Protein AF-A0A8X6JDG3-F1 (afdb_monomer_lite)

Foldseek 3Di:
DDDDDPPDPPPPDDVVVVVVVVCVVVVVVVVVVVVVVVLVVVCCVQPVVQVPFDEDPDPCQQVVVVVQLVVLVPDPPDDSVVSVVVVVVVVQVVCVVVVPQKHWGDDHSDIDIDGGDPVVVVVQVPDPVNPDDDVVQVVCCVPVPDDPSD

Radius of gyration: 26.98 Å; chains: 1; bounding box: 78×44×68 Å

Organism: Trichonephila clavata (NCBI:txid2740835)

Secondary structure (DSSP, 8-state):
--------------HHHHHHHHHHHHHHHHHHHHHHHHHHHHHHHHHGGGGGS-----TTHHHHHHHHHHHHHH--SS-HHHHHHHHHHHHHHHHHTTSSSEEEEEETTEEEEEE-SHHHHHHHHH-TTS-SPPHHHHHHHHHH-SSS--

pLDDT: mean 81.79, std 11.42, range [39.5, 94.75]

Structure (mmCIF, N/CA/C/O backbone):
data_AF-A0A8X6JDG3-F1
#
_entry.id   AF-A0A8X6JDG3-F1
#
loop_
_atom_site.group_PDB
_atom_site.id
_atom_site.type_symbol
_atom_site.label_atom_id
_atom_site.label_alt_id
_atom_site.label_comp_id
_atom_site.label_asym_id
_atom_site.label_entity_id
_atom_site.label_seq_id
_atom_site.pdbx_PDB_ins_code
_atom_site.Cartn_x
_atom_site.Cartn_y
_atom_site.Cartn_z
_atom_site.occupancy
_atom_site.B_iso_or_equiv
_atom_site.auth_seq_id
_atom_site.auth_comp_id
_atom_site.auth_asym_id
_atom_site.auth_atom_id
_atom_site.pdbx_PDB_model_num
ATOM 1 N N . MET A 1 1 ? 55.615 26.079 -49.808 1.00 39.50 1 MET A N 1
ATOM 2 C CA . MET A 1 1 ? 55.507 24.624 -50.039 1.00 39.50 1 MET A CA 1
ATOM 3 C C . MET A 1 1 ? 54.571 24.093 -48.967 1.00 39.50 1 MET A C 1
ATOM 5 O O . MET A 1 1 ? 54.977 23.969 -47.822 1.00 39.50 1 MET A O 1
ATOM 9 N N . PHE A 1 2 ? 53.284 23.988 -49.301 1.00 46.03 2 PHE A N 1
ATOM 10 C CA . PHE A 1 2 ? 52.222 23.593 -48.374 1.00 46.03 2 PHE A CA 1
ATOM 11 C C . PHE A 1 2 ? 52.348 22.093 -48.082 1.00 46.03 2 PHE A C 1
ATOM 13 O O . PHE A 1 2 ? 52.194 21.275 -48.988 1.00 46.03 2 PHE A O 1
ATOM 20 N N . GLY A 1 3 ? 52.693 21.754 -46.839 1.00 48.34 3 GLY A N 1
ATOM 21 C CA . GLY A 1 3 ? 52.654 20.388 -46.328 1.00 48.34 3 GLY A CA 1
ATOM 22 C C . GLY A 1 3 ? 51.208 20.015 -46.035 1.00 48.34 3 GLY A C 1
ATOM 23 O O . GLY A 1 3 ? 50.520 20.717 -45.299 1.00 48.34 3 GLY A O 1
ATOM 24 N N . TRP A 1 4 ? 50.753 18.960 -46.695 1.00 45.53 4 TRP A N 1
ATOM 25 C CA . TRP A 1 4 ? 49.381 18.491 -46.698 1.00 45.53 4 TRP A CA 1
ATOM 26 C C . TRP A 1 4 ? 48.930 18.041 -45.310 1.00 45.53 4 TRP A C 1
ATOM 28 O O . TRP A 1 4 ? 49.647 17.347 -44.595 1.00 45.53 4 TRP A O 1
ATOM 38 N N . VAL A 1 5 ? 47.701 18.435 -44.990 1.00 51.62 5 VAL A N 1
ATOM 39 C CA . VAL A 1 5 ? 46.839 17.850 -43.970 1.00 51.62 5 VAL A CA 1
ATOM 40 C C . VAL A 1 5 ? 46.822 16.331 -44.153 1.00 51.62 5 VAL A C 1
ATOM 42 O O . VAL A 1 5 ? 46.291 15.832 -45.142 1.00 51.62 5 VAL A O 1
ATOM 45 N N . THR A 1 6 ? 47.393 15.587 -43.208 1.00 51.88 6 THR A N 1
ATOM 46 C CA . THR A 1 6 ? 47.065 14.171 -43.012 1.00 51.88 6 THR A CA 1
ATOM 47 C C . THR A 1 6 ? 45.891 14.085 -42.038 1.00 51.88 6 THR A C 1
ATOM 49 O O . THR A 1 6 ? 46.020 13.643 -40.901 1.00 51.88 6 THR A O 1
ATOM 52 N N . GLU A 1 7 ? 44.723 14.541 -42.492 1.00 52.62 7 GLU A N 1
ATOM 53 C CA . GLU A 1 7 ? 43.455 13.924 -42.106 1.00 52.62 7 GLU A CA 1
ATOM 54 C C . GLU A 1 7 ? 43.531 12.498 -42.641 1.00 52.62 7 GLU A C 1
ATOM 56 O O . GLU A 1 7 ? 43.391 12.345 -43.842 1.00 52.62 7 GLU A O 1
ATOM 61 N N . PHE A 1 8 ? 43.856 11.492 -41.825 1.00 47.16 8 PHE A N 1
ATOM 62 C CA . PHE A 1 8 ? 43.401 10.100 -42.018 1.00 47.16 8 PHE A CA 1
ATOM 63 C C . PHE A 1 8 ? 43.877 9.110 -40.935 1.00 47.16 8 PHE A C 1
ATOM 65 O O . PHE A 1 8 ? 43.800 7.910 -41.162 1.00 47.16 8 PHE A O 1
ATOM 72 N N . ASP A 1 9 ? 44.245 9.539 -39.724 1.00 46.81 9 ASP A N 1
ATOM 73 C CA . ASP A 1 9 ? 44.337 8.612 -38.576 1.00 46.81 9 ASP A CA 1
ATOM 74 C C . ASP A 1 9 ? 42.980 8.471 -37.867 1.00 46.81 9 ASP A C 1
ATOM 76 O O . ASP A 1 9 ? 42.845 8.597 -36.652 1.00 46.81 9 ASP A O 1
ATOM 80 N N . VAL A 1 10 ? 41.932 8.170 -38.643 1.00 56.62 10 VAL A N 1
ATOM 81 C C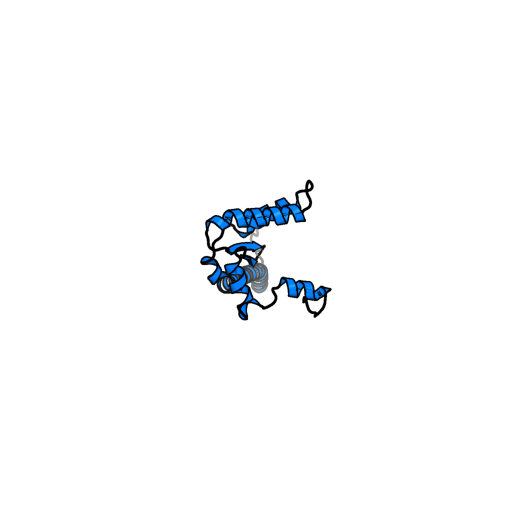A . VAL A 1 10 ? 40.752 7.492 -38.089 1.00 56.62 10 VAL A CA 1
ATOM 82 C C . VAL A 1 10 ? 41.135 6.020 -37.989 1.00 56.62 10 VAL A C 1
ATOM 84 O O . VAL A 1 10 ? 40.749 5.191 -38.818 1.00 56.62 10 VAL A O 1
ATOM 87 N N . GLU A 1 11 ? 41.982 5.722 -37.003 1.00 56.50 11 GLU A N 1
ATOM 88 C CA . GLU A 1 11 ? 42.327 4.369 -36.584 1.00 56.50 11 GLU A CA 1
ATOM 89 C C . GLU A 1 11 ? 41.036 3.547 -36.514 1.00 56.50 11 GLU A C 1
ATOM 91 O O . GLU A 1 11 ? 40.070 3.891 -35.823 1.00 56.50 11 GLU A O 1
ATOM 96 N N . ARG A 1 12 ? 40.982 2.471 -37.307 1.00 62.00 12 ARG A N 1
ATOM 97 C CA . ARG A 1 12 ? 39.896 1.495 -37.250 1.00 62.00 12 ARG A CA 1
ATOM 98 C C . ARG A 1 12 ? 39.960 0.827 -35.888 1.00 62.00 12 ARG A C 1
ATOM 100 O O . ARG A 1 12 ? 40.597 -0.214 -35.746 1.00 62.00 12 ARG A O 1
ATOM 107 N N . GLU A 1 13 ? 39.284 1.400 -34.901 1.00 63.41 13 GLU A N 1
ATOM 108 C CA . GLU A 1 13 ? 39.043 0.670 -33.669 1.00 63.41 13 GLU A CA 1
ATOM 109 C C . GLU A 1 13 ? 38.413 -0.685 -34.024 1.00 63.41 13 GLU A C 1
ATOM 111 O O . GLU A 1 13 ? 37.469 -0.731 -34.832 1.00 63.41 13 GLU A O 1
ATOM 116 N N . PRO A 1 14 ? 38.942 -1.797 -33.487 1.00 77.00 14 PRO A N 1
ATOM 117 C CA . PRO A 1 14 ? 38.479 -3.121 -33.856 1.00 77.00 14 PRO A CA 1
ATOM 118 C C . PRO A 1 14 ? 36.980 -3.227 -33.578 1.00 77.00 14 PRO A C 1
ATOM 120 O O . PRO A 1 14 ? 36.499 -2.778 -32.539 1.00 77.00 14 PRO A O 1
ATOM 123 N N . LEU A 1 15 ? 36.229 -3.841 -34.499 1.00 71.00 15 LEU A N 1
ATOM 124 C CA . LEU A 1 15 ? 34.766 -3.982 -34.409 1.00 71.00 15 LEU A CA 1
ATOM 125 C C . LEU A 1 15 ? 34.298 -4.508 -33.039 1.00 71.00 15 LEU A C 1
ATOM 127 O O . LEU A 1 15 ? 33.234 -4.124 -32.565 1.00 71.00 15 LEU A O 1
ATOM 131 N N . LEU A 1 16 ? 35.125 -5.325 -32.382 1.00 71.25 16 LEU A N 1
ATOM 132 C CA . LEU A 1 16 ? 34.900 -5.847 -31.034 1.00 71.25 16 LEU A CA 1
ATOM 133 C C . LEU A 1 16 ? 34.827 -4.758 -29.947 1.00 71.25 16 LEU A C 1
ATOM 135 O O . LEU A 1 16 ? 34.006 -4.874 -29.043 1.00 71.25 16 LEU A O 1
ATOM 139 N N . VAL A 1 17 ? 35.620 -3.687 -30.040 1.00 75.94 17 VAL A N 1
ATOM 140 C CA . VAL A 1 17 ? 35.612 -2.566 -29.077 1.00 75.94 17 VAL A CA 1
ATOM 141 C C . VAL A 1 17 ? 34.343 -1.728 -29.239 1.00 75.94 17 VAL A C 1
ATOM 143 O O . VAL A 1 17 ? 33.699 -1.383 -28.249 1.00 75.94 17 VAL A O 1
ATOM 146 N N . ARG A 1 18 ? 33.904 -1.505 -30.485 1.00 72.94 18 ARG A N 1
ATOM 147 C CA . ARG A 1 18 ? 32.623 -0.841 -30.785 1.00 72.94 18 ARG A CA 1
ATOM 148 C C . ARG A 1 18 ? 31.414 -1.674 -30.350 1.00 72.94 18 ARG A C 1
ATOM 150 O O . ARG A 1 18 ? 30.448 -1.129 -29.831 1.00 72.94 18 ARG A O 1
ATOM 157 N N . LEU A 1 19 ? 31.459 -2.995 -30.526 1.00 73.69 19 LEU A N 1
ATOM 158 C CA . LEU A 1 19 ? 30.425 -3.896 -30.004 1.00 73.69 19 LEU A CA 1
ATOM 159 C C . LEU A 1 19 ? 30.397 -3.908 -28.468 1.00 73.69 19 LEU A C 1
ATOM 161 O O . LEU A 1 19 ? 29.316 -3.905 -27.878 1.00 73.69 19 LEU A O 1
ATOM 165 N N . GLY A 1 20 ? 31.565 -3.870 -27.821 1.00 78.50 20 GLY A N 1
ATOM 166 C CA . GLY A 1 20 ? 31.681 -3.784 -26.365 1.00 78.50 20 GLY A CA 1
ATOM 167 C C . GLY A 1 20 ? 31.100 -2.488 -25.793 1.00 78.50 20 GLY A C 1
ATOM 168 O O . GLY A 1 20 ? 30.371 -2.530 -24.801 1.00 78.50 20 GLY A O 1
ATOM 169 N N . SER A 1 21 ? 31.346 -1.344 -26.437 1.00 79.81 21 SER A N 1
ATOM 170 C CA . SER A 1 21 ? 30.798 -0.053 -25.998 1.00 79.81 21 SER A CA 1
ATOM 171 C C . SER A 1 21 ? 29.286 0.060 -26.222 1.00 79.81 21 SER A C 1
ATOM 173 O O . SER A 1 21 ? 28.582 0.609 -25.375 1.00 79.81 21 SER A O 1
ATOM 175 N N . LEU A 1 22 ? 28.755 -0.537 -27.296 1.00 84.19 22 LEU A N 1
ATOM 176 C CA . LEU A 1 22 ? 27.309 -0.645 -27.514 1.00 84.19 22 LEU A CA 1
ATOM 177 C C . LEU A 1 22 ? 26.629 -1.499 -26.439 1.00 84.19 22 LEU A C 1
ATOM 179 O O . LEU A 1 22 ? 25.535 -1.156 -25.990 1.00 84.19 22 LEU A O 1
ATOM 183 N N . TRP A 1 23 ? 27.273 -2.572 -25.974 1.00 84.12 23 TRP A N 1
ATOM 184 C CA . TRP A 1 23 ? 26.719 -3.430 -24.924 1.00 84.12 23 TRP A CA 1
ATOM 185 C C . TRP A 1 23 ? 26.508 -2.685 -23.598 1.00 84.12 23 TRP A C 1
ATOM 187 O O . TRP A 1 23 ? 25.500 -2.907 -22.929 1.00 84.12 23 TRP A O 1
ATOM 197 N N . LEU A 1 24 ? 27.390 -1.738 -23.258 1.00 84.88 24 LEU A N 1
ATOM 198 C CA . LEU A 1 24 ? 27.253 -0.902 -22.058 1.00 84.88 24 LEU A CA 1
ATOM 199 C C . LEU A 1 24 ? 26.001 -0.013 -22.076 1.00 84.88 24 LEU A C 1
ATOM 201 O O . LEU A 1 24 ? 25.484 0.322 -21.013 1.00 84.88 24 LEU A O 1
ATOM 205 N N . VAL A 1 25 ? 25.492 0.344 -23.258 1.00 87.62 25 VAL A N 1
ATOM 206 C CA . VAL A 1 25 ? 24.268 1.150 -23.420 1.00 87.62 25 VAL A CA 1
ATOM 207 C C . VAL A 1 25 ? 23.038 0.266 -23.635 1.00 87.62 25 VAL A C 1
ATOM 209 O O . VAL A 1 25 ? 21.961 0.552 -23.112 1.00 87.62 25 VAL A O 1
ATOM 212 N N . LEU A 1 26 ? 23.184 -0.836 -24.369 1.00 89.88 26 LEU A N 1
ATOM 213 C CA . LEU A 1 26 ? 22.087 -1.760 -24.655 1.00 89.88 26 LEU A CA 1
ATOM 214 C C . LEU A 1 26 ? 21.649 -2.536 -23.411 1.00 89.88 26 LEU A C 1
ATOM 216 O O . LEU A 1 26 ? 20.453 -2.713 -23.199 1.00 89.88 26 LEU A O 1
ATOM 220 N N . LEU A 1 27 ? 22.585 -2.957 -22.561 1.00 91.44 27 LEU A N 1
ATOM 221 C CA . LEU A 1 27 ? 22.283 -3.721 -21.352 1.00 91.44 27 LEU A CA 1
ATOM 222 C C . LEU A 1 27 ? 21.371 -2.969 -20.359 1.00 91.44 27 LEU A C 1
ATOM 224 O O . LEU A 1 27 ? 20.351 -3.544 -19.974 1.00 91.44 27 LEU A O 1
ATOM 228 N N . PRO A 1 28 ? 21.625 -1.702 -19.970 1.00 92.38 28 PRO A N 1
ATOM 229 C CA . PRO A 1 28 ? 20.703 -0.967 -19.102 1.00 92.38 28 PRO A CA 1
ATOM 230 C C . PRO A 1 28 ? 19.352 -0.691 -19.773 1.00 92.38 28 PRO A C 1
ATOM 232 O O . PRO A 1 28 ? 18.327 -0.731 -19.095 1.00 92.38 28 PRO A O 1
ATOM 235 N N . LEU A 1 29 ? 19.315 -0.479 -21.094 1.00 91.44 29 LEU A N 1
ATOM 236 C CA . LEU A 1 29 ? 18.060 -0.352 -21.844 1.00 91.44 29 LEU A CA 1
ATOM 237 C C . LEU A 1 29 ? 17.233 -1.638 -21.773 1.00 91.44 29 LEU A C 1
ATOM 239 O O . LEU A 1 29 ? 16.048 -1.588 -21.453 1.00 91.44 29 LEU A O 1
ATOM 243 N N . VAL A 1 30 ? 17.857 -2.793 -22.006 1.00 93.75 30 VAL A N 1
ATOM 244 C CA . VAL A 1 30 ? 17.196 -4.099 -21.898 1.00 93.75 30 VAL A CA 1
ATOM 245 C C . VAL A 1 30 ? 16.711 -4.338 -20.471 1.00 93.75 30 VAL A C 1
ATOM 247 O O . VAL A 1 30 ? 15.565 -4.741 -20.291 1.00 93.75 30 VAL A O 1
ATOM 250 N N . ILE A 1 31 ? 17.517 -4.026 -19.451 1.00 94.75 31 ILE A N 1
ATOM 251 C CA . ILE A 1 31 ? 17.097 -4.127 -18.045 1.00 94.75 31 ILE A CA 1
ATOM 252 C C . ILE A 1 31 ? 15.873 -3.244 -17.779 1.00 94.75 31 ILE A C 1
ATOM 254 O O . ILE A 1 31 ? 14.901 -3.722 -17.205 1.00 94.75 31 ILE A O 1
ATOM 258 N N . MET A 1 32 ? 15.868 -1.990 -18.230 1.00 93.06 32 MET A N 1
ATOM 259 C CA . MET A 1 32 ? 14.722 -1.085 -18.072 1.00 93.06 32 MET A CA 1
ATOM 260 C C . MET A 1 32 ? 13.460 -1.615 -18.765 1.00 93.06 32 MET A C 1
ATOM 262 O O . MET A 1 32 ? 12.365 -1.560 -18.201 1.00 93.06 32 MET A O 1
ATOM 266 N N . VAL A 1 33 ? 13.595 -2.177 -19.967 1.00 94.75 33 VAL A N 1
ATOM 267 C CA . VAL A 1 33 ? 12.476 -2.796 -20.696 1.00 94.75 33 VAL A CA 1
ATOM 268 C C . VAL A 1 33 ? 11.956 -4.030 -19.956 1.00 94.75 33 VAL A C 1
ATOM 270 O O . VAL A 1 33 ? 10.750 -4.192 -19.792 1.00 94.75 33 VAL A O 1
ATOM 273 N N . VAL A 1 34 ? 12.845 -4.877 -19.437 1.00 94.75 34 VAL A N 1
ATOM 274 C CA . VAL A 1 34 ? 12.457 -6.056 -18.650 1.00 94.75 34 VAL A CA 1
ATOM 275 C C . VAL A 1 34 ? 11.772 -5.638 -17.351 1.00 94.75 34 VAL A C 1
ATOM 277 O O . VAL A 1 34 ? 10.720 -6.179 -17.025 1.00 94.75 34 VAL A O 1
ATOM 280 N N . LEU A 1 35 ? 12.303 -4.646 -16.634 1.00 91.56 35 LEU A N 1
ATOM 281 C CA . LEU A 1 35 ? 11.699 -4.139 -15.400 1.00 91.56 35 LEU A CA 1
ATOM 282 C C . LEU A 1 35 ? 10.307 -3.551 -15.648 1.00 91.56 35 LEU A C 1
ATOM 284 O O . LEU A 1 35 ? 9.383 -3.839 -14.889 1.00 91.56 35 LEU A O 1
ATOM 288 N N . THR A 1 36 ? 10.121 -2.790 -16.729 1.00 88.50 36 THR A N 1
ATOM 289 C CA . THR A 1 36 ? 8.801 -2.238 -17.081 1.00 88.50 36 THR A CA 1
ATOM 290 C C . THR A 1 36 ? 7.812 -3.328 -17.495 1.00 88.50 36 THR A C 1
ATOM 292 O O . THR A 1 36 ? 6.659 -3.285 -17.066 1.00 88.50 36 THR A O 1
ATOM 295 N N . LEU A 1 37 ? 8.248 -4.350 -18.240 1.00 91.31 37 LEU A N 1
ATOM 296 C CA . LEU A 1 37 ? 7.428 -5.522 -18.571 1.00 91.31 37 LEU A CA 1
ATOM 297 C C . LEU A 1 37 ? 7.030 -6.321 -17.328 1.00 91.31 37 LEU A C 1
ATOM 299 O O . LEU A 1 37 ? 5.856 -6.651 -17.166 1.00 91.31 37 LEU A O 1
ATOM 303 N N . VAL A 1 38 ? 7.978 -6.605 -16.434 1.00 90.38 38 VAL A N 1
ATOM 304 C CA . VAL A 1 38 ? 7.718 -7.311 -15.170 1.00 90.38 38 VAL A CA 1
ATOM 305 C C . VAL A 1 38 ? 6.741 -6.514 -14.314 1.00 90.38 38 VAL A C 1
ATOM 307 O O . VAL A 1 38 ? 5.774 -7.078 -13.805 1.00 90.38 38 VAL A O 1
ATOM 310 N N . GLN A 1 39 ? 6.933 -5.200 -14.201 1.00 82.81 39 GLN A N 1
ATOM 311 C CA . GLN A 1 39 ? 6.034 -4.336 -13.445 1.00 82.81 39 GLN A CA 1
ATOM 312 C C . GLN A 1 39 ? 4.633 -4.276 -14.065 1.00 82.81 39 GLN A C 1
ATOM 314 O O . GLN A 1 39 ? 3.645 -4.327 -13.334 1.00 82.81 39 GLN A O 1
ATOM 319 N N . TRP A 1 40 ? 4.524 -4.23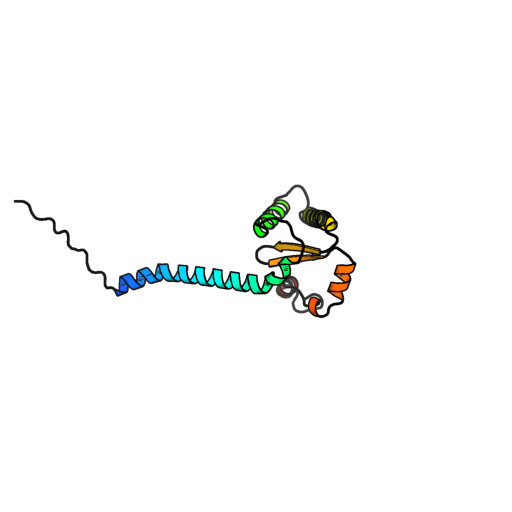5 -15.394 1.00 84.50 40 TRP A N 1
ATOM 320 C CA . TRP A 1 40 ? 3.240 -4.281 -16.095 1.00 84.50 40 TRP A CA 1
ATOM 321 C C . TRP A 1 40 ? 2.519 -5.620 -15.909 1.00 84.50 40 TRP A C 1
ATOM 323 O O . TRP A 1 40 ? 1.326 -5.637 -15.610 1.00 84.50 40 TRP A O 1
ATOM 333 N N . LEU A 1 41 ? 3.231 -6.745 -16.029 1.00 86.25 41 LEU A N 1
ATOM 334 C CA . LEU A 1 41 ? 2.674 -8.079 -15.788 1.00 86.25 41 LEU A CA 1
ATOM 335 C C . LEU A 1 41 ? 2.213 -8.233 -14.338 1.00 86.25 41 LEU A C 1
ATOM 337 O O . LEU A 1 41 ? 1.108 -8.713 -14.088 1.00 86.25 41 LEU A O 1
ATOM 341 N N . TRP A 1 42 ? 3.027 -7.773 -13.387 1.00 84.44 42 TRP A N 1
ATOM 342 C CA . TRP A 1 42 ? 2.691 -7.778 -11.967 1.00 84.44 42 TRP A CA 1
ATOM 343 C C . TRP A 1 42 ? 1.456 -6.922 -11.677 1.00 84.44 42 TRP A C 1
ATOM 345 O O . TRP A 1 42 ? 0.564 -7.361 -10.949 1.00 84.44 42 TRP A O 1
ATOM 355 N N . TRP A 1 43 ? 1.365 -5.738 -12.287 1.00 79.31 43 TRP A N 1
ATOM 356 C CA . TRP A 1 43 ? 0.191 -4.874 -12.205 1.00 79.31 43 TRP A CA 1
ATOM 357 C C . TRP A 1 43 ? -1.045 -5.575 -12.766 1.00 79.31 43 TRP A C 1
ATOM 359 O O . TRP A 1 43 ? -2.074 -5.658 -12.103 1.00 79.31 43 TRP A O 1
ATOM 369 N N . LYS A 1 44 ? -0.944 -6.145 -13.968 1.00 80.12 44 LYS A N 1
ATOM 370 C CA . LYS A 1 44 ? -2.060 -6.834 -14.618 1.00 80.12 44 LYS A CA 1
ATOM 371 C C . LYS A 1 44 ? -2.555 -8.026 -13.799 1.00 80.12 44 LYS A C 1
ATOM 373 O O . LYS A 1 44 ? -3.759 -8.224 -13.721 1.00 80.12 44 LYS A O 1
ATOM 378 N N . TYR A 1 45 ? -1.656 -8.785 -13.174 1.00 79.81 45 TYR A N 1
ATOM 379 C CA . TYR A 1 45 ? -2.024 -9.945 -12.362 1.00 79.81 45 TYR A CA 1
ATOM 380 C C . TYR A 1 45 ? -2.640 -9.553 -11.011 1.00 79.81 45 TYR A C 1
ATOM 382 O O . TYR A 1 45 ? -3.672 -10.095 -10.625 1.00 79.81 45 TYR A O 1
ATOM 390 N N . ASN A 1 46 ? -2.043 -8.594 -10.297 1.00 74.19 46 ASN A N 1
ATOM 391 C CA . ASN A 1 46 ? -2.456 -8.270 -8.925 1.00 74.19 46 ASN A CA 1
ATOM 392 C C . ASN A 1 46 ? -3.562 -7.210 -8.833 1.00 74.19 46 ASN A C 1
ATOM 394 O O . ASN A 1 46 ? -4.227 -7.117 -7.806 1.00 74.19 46 ASN A O 1
ATOM 398 N N . VAL A 1 47 ? -3.760 -6.397 -9.876 1.00 75.44 47 VAL A N 1
ATOM 399 C CA . VAL A 1 47 ? -4.587 -5.175 -9.814 1.00 75.44 47 VAL A CA 1
ATOM 400 C C . VAL A 1 47 ? -5.834 -5.266 -10.696 1.00 75.44 47 VAL A C 1
ATOM 402 O O . VAL A 1 47 ? -6.713 -4.415 -10.618 1.00 75.44 47 VAL A O 1
ATOM 405 N N . TRP A 1 48 ? -5.962 -6.313 -11.512 1.00 68.88 48 TRP A N 1
ATOM 406 C CA . TRP A 1 48 ? -7.072 -6.483 -12.460 1.00 68.88 48 TRP A CA 1
ATOM 407 C C . TRP A 1 48 ? -8.459 -6.343 -11.795 1.00 68.88 48 TRP A C 1
ATOM 409 O O . TRP A 1 48 ? -9.311 -5.602 -12.286 1.00 68.88 48 TRP A O 1
ATOM 419 N N . ASN A 1 49 ? -8.628 -6.939 -10.610 1.00 77.94 49 ASN A N 1
ATOM 420 C CA . ASN A 1 49 ? -9.865 -6.884 -9.824 1.00 77.94 49 ASN A CA 1
ATOM 421 C C . ASN A 1 49 ? -10.066 -5.579 -9.035 1.00 77.94 49 ASN A C 1
ATOM 423 O O . ASN A 1 49 ? -11.138 -5.373 -8.479 1.00 77.94 49 ASN A O 1
ATOM 427 N N . LEU A 1 50 ? -9.072 -4.690 -8.942 1.00 78.50 50 LEU A N 1
ATOM 428 C CA . LEU A 1 50 ? -9.229 -3.442 -8.183 1.00 78.50 50 LEU A CA 1
ATOM 429 C C . LEU A 1 50 ? -10.049 -2.388 -8.925 1.00 78.50 50 LEU A C 1
ATOM 431 O O . LEU A 1 50 ? -10.632 -1.521 -8.284 1.00 78.50 50 LEU A O 1
ATOM 435 N N . SER A 1 51 ? -10.147 -2.488 -10.251 1.00 73.81 51 SER A N 1
ATOM 436 C CA . SER A 1 51 ? -10.940 -1.562 -11.068 1.00 73.81 51 SER A CA 1
ATOM 437 C C . SER A 1 51 ? -12.434 -1.539 -10.712 1.00 73.81 51 SER A C 1
ATOM 439 O O . SER A 1 51 ? -13.101 -0.541 -10.972 1.00 73.81 51 SER A O 1
ATOM 441 N N . SER A 1 52 ? -12.959 -2.602 -10.089 1.00 81.31 52 SER A N 1
ATOM 442 C CA . SER A 1 52 ? -14.351 -2.663 -9.627 1.00 81.31 52 SER A CA 1
ATOM 443 C C . SER A 1 52 ? -14.581 -1.993 -8.272 1.00 81.31 52 SER A C 1
ATOM 445 O O . SER A 1 52 ? -15.730 -1.784 -7.887 1.00 81.31 52 SER A O 1
ATOM 447 N N . LEU A 1 53 ? -13.521 -1.696 -7.517 1.00 83.31 53 LEU A N 1
ATOM 448 C CA . LEU A 1 53 ? -13.629 -1.078 -6.201 1.00 83.31 53 LEU A CA 1
ATOM 449 C C . LEU A 1 53 ? -13.637 0.451 -6.323 1.00 83.31 53 LEU A C 1
ATOM 451 O O . LEU A 1 53 ? -12.918 1.018 -7.148 1.00 83.31 53 LEU A O 1
ATOM 455 N N . PRO A 1 54 ? -14.411 1.150 -5.479 1.00 81.12 54 PRO A N 1
ATOM 456 C CA . PRO A 1 54 ? -14.416 2.600 -5.478 1.00 81.12 54 PRO A CA 1
ATOM 457 C C . PRO A 1 54 ? -13.066 3.134 -4.986 1.00 81.12 54 PRO A C 1
ATOM 459 O O . PRO A 1 54 ? -12.477 2.661 -4.009 1.00 81.12 54 PRO A O 1
ATOM 462 N N . THR A 1 55 ? -12.575 4.150 -5.684 1.00 80.19 55 THR A N 1
ATOM 463 C CA . THR A 1 55 ? -11.351 4.871 -5.345 1.00 80.19 55 THR A CA 1
ATOM 464 C C . THR A 1 55 ? -11.477 6.330 -5.774 1.00 80.19 55 THR A C 1
ATOM 466 O O . THR A 1 55 ? -12.426 6.725 -6.457 1.00 80.19 55 THR A O 1
ATOM 469 N N . SER A 1 56 ? -10.507 7.147 -5.375 1.00 73.38 56 SER A N 1
ATOM 470 C CA . SER A 1 56 ? -10.395 8.533 -5.827 1.00 73.38 56 SER A CA 1
ATOM 471 C C . SER A 1 56 ? -10.221 8.587 -7.348 1.00 73.38 56 SER A C 1
ATOM 473 O O . SER A 1 56 ? -9.448 7.822 -7.902 1.00 73.38 56 SER A O 1
ATOM 475 N N . LYS A 1 57 ? -10.857 9.526 -8.053 1.00 74.81 57 LYS A N 1
ATOM 476 C CA . LYS A 1 57 ? -10.728 9.673 -9.523 1.00 74.81 57 LYS A CA 1
ATOM 477 C C . LYS A 1 57 ? -9.359 10.221 -9.985 1.00 74.81 57 LYS A C 1
ATOM 479 O O . LYS A 1 57 ? -9.246 10.783 -11.070 1.00 74.81 57 LYS A O 1
ATOM 484 N N . CYS A 1 58 ? -8.328 10.147 -9.147 1.00 75.50 58 CYS A N 1
ATOM 485 C CA . CYS A 1 58 ? -7.021 10.733 -9.412 1.00 75.50 58 CYS A CA 1
ATOM 486 C C . CYS A 1 58 ? -6.166 9.805 -10.282 1.00 75.50 58 CYS A C 1
ATOM 488 O O . CYS A 1 58 ? -5.811 8.719 -9.848 1.00 75.50 58 CYS A O 1
ATOM 490 N N . ASN A 1 59 ? -5.723 10.274 -11.452 1.00 75.06 59 ASN A N 1
ATOM 491 C CA . ASN A 1 59 ? -4.842 9.501 -12.342 1.00 75.06 59 ASN A CA 1
ATOM 492 C C . ASN A 1 59 ? -3.503 9.096 -11.691 1.00 75.06 59 ASN A C 1
ATOM 494 O O . ASN A 1 59 ? -2.887 8.114 -12.096 1.00 75.06 59 ASN A O 1
ATOM 498 N N . TYR A 1 60 ? -3.054 9.831 -10.668 1.00 80.88 60 TYR A N 1
ATOM 499 C CA . TYR A 1 60 ? -1.777 9.616 -9.987 1.00 80.88 60 TYR A CA 1
ATOM 500 C C . TYR A 1 60 ? -1.975 9.183 -8.532 1.00 80.88 60 TYR A C 1
ATOM 502 O O . TYR A 1 60 ? -1.491 9.833 -7.602 1.00 80.88 60 TYR A O 1
ATOM 510 N N . HIS A 1 61 ? -2.683 8.072 -8.326 1.00 78.12 61 HIS A N 1
ATOM 511 C CA . HIS A 1 61 ? -3.023 7.578 -6.989 1.00 78.12 61 HIS A CA 1
ATOM 512 C C . HIS A 1 61 ? -1.820 7.446 -6.047 1.00 78.12 61 HIS A C 1
ATOM 514 O O . HIS A 1 61 ? -1.909 7.868 -4.899 1.00 78.12 61 HIS A O 1
ATOM 520 N N . VAL A 1 62 ? -0.698 6.898 -6.530 1.00 81.56 62 VAL A N 1
ATOM 521 C CA . VAL A 1 62 ? 0.520 6.692 -5.723 1.00 81.56 62 VAL A CA 1
ATOM 522 C C . VAL A 1 62 ? 1.102 8.022 -5.243 1.00 81.56 62 VAL A C 1
ATOM 524 O O . VAL A 1 62 ? 1.528 8.138 -4.096 1.00 81.56 62 VAL A O 1
ATOM 527 N N . LEU A 1 63 ? 1.119 9.040 -6.108 1.00 83.75 63 LEU A N 1
ATOM 528 C CA . LEU A 1 63 ? 1.638 10.357 -5.744 1.00 83.75 63 LEU A CA 1
ATOM 529 C C . LEU A 1 63 ? 0.713 11.043 -4.741 1.00 83.75 63 LEU A C 1
ATOM 531 O O . LEU A 1 63 ? 1.189 11.582 -3.748 1.00 83.75 63 LEU A O 1
ATOM 535 N N . MET A 1 64 ? -0.600 10.974 -4.965 1.00 84.50 64 MET A N 1
ATOM 536 C CA . MET A 1 64 ? -1.599 11.585 -4.088 1.00 84.50 64 MET A CA 1
ATOM 537 C C . MET A 1 64 ? -1.561 11.005 -2.669 1.00 84.50 64 MET A C 1
ATOM 539 O O . MET A 1 64 ? -1.551 11.751 -1.694 1.00 84.50 64 MET A O 1
ATOM 543 N N . THR A 1 65 ? -1.481 9.684 -2.522 1.00 84.19 65 THR A N 1
ATOM 544 C CA . THR A 1 65 ? -1.384 9.063 -1.193 1.00 84.19 65 THR A CA 1
ATOM 545 C C . THR A 1 65 ? -0.051 9.367 -0.521 1.00 84.19 65 THR A C 1
ATOM 547 O O . THR A 1 65 ? -0.016 9.640 0.677 1.00 84.19 65 THR A O 1
ATOM 550 N N . SER A 1 66 ? 1.042 9.391 -1.287 1.00 85.50 66 SER A N 1
ATOM 551 C CA . SER A 1 66 ? 2.377 9.691 -0.765 1.00 85.50 66 SER A CA 1
ATOM 552 C C . SER A 1 66 ? 2.504 11.133 -0.276 1.00 85.50 66 SER A C 1
ATOM 554 O O . SER A 1 66 ? 3.149 11.370 0.746 1.00 85.50 66 SER A O 1
ATOM 556 N N . THR A 1 67 ? 1.888 12.107 -0.954 1.00 87.94 67 THR A N 1
ATOM 557 C CA . THR A 1 67 ? 1.901 13.513 -0.515 1.00 87.94 67 THR A CA 1
ATOM 558 C C . THR A 1 67 ? 1.072 13.710 0.747 1.00 87.94 67 THR A C 1
ATOM 560 O O . THR A 1 67 ? 1.545 14.353 1.685 1.00 87.94 67 THR A O 1
ATOM 563 N N . VAL A 1 68 ? -0.114 13.100 0.815 1.00 88.62 68 VAL A N 1
ATOM 564 C CA . VAL A 1 68 ? -0.963 13.112 2.014 1.00 88.62 68 VAL A CA 1
ATOM 565 C C . VAL A 1 68 ? -0.230 12.477 3.193 1.00 88.62 68 VAL A C 1
ATOM 567 O O . VAL A 1 68 ? -0.124 13.085 4.256 1.00 88.62 68 VAL A O 1
ATOM 570 N N . LEU A 1 69 ? 0.363 11.301 3.004 1.00 87.75 69 LEU A N 1
ATOM 571 C CA . LEU A 1 69 ? 1.091 10.614 4.064 1.00 87.75 69 LEU A CA 1
ATOM 572 C C . LEU A 1 69 ? 2.350 11.390 4.492 1.00 87.75 69 LEU A C 1
ATOM 574 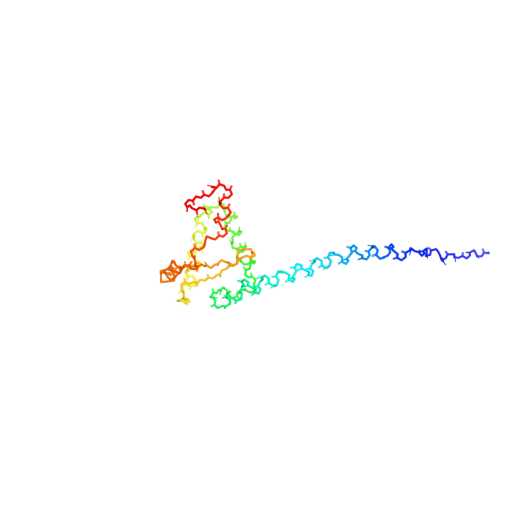O O . LEU A 1 69 ? 2.625 11.532 5.681 1.00 87.75 69 LEU A O 1
ATOM 578 N N . SER A 1 70 ? 3.069 11.989 3.539 1.00 89.62 70 SER A N 1
ATOM 579 C CA . SER A 1 70 ? 4.195 12.884 3.838 1.00 89.62 70 SER A CA 1
ATOM 580 C C . SER A 1 70 ? 3.762 14.106 4.645 1.00 89.62 70 SER A C 1
ATOM 582 O O . SER A 1 70 ? 4.519 14.563 5.497 1.00 89.62 70 SER A O 1
ATOM 584 N N . SER A 1 71 ? 2.564 14.646 4.400 1.00 89.56 71 SER A N 1
ATOM 585 C CA . SER A 1 71 ? 2.031 15.769 5.179 1.00 89.56 71 SER A CA 1
ATOM 586 C C . SER A 1 71 ? 1.751 15.378 6.633 1.00 89.56 71 SER A C 1
ATOM 588 O O . SER A 1 71 ? 2.049 16.158 7.533 1.00 89.56 71 SER A O 1
ATOM 590 N N . VAL A 1 72 ? 1.286 14.143 6.866 1.00 90.94 72 VAL A N 1
ATOM 591 C CA . VAL A 1 72 ? 1.075 13.583 8.209 1.00 90.94 72 VAL A CA 1
ATOM 592 C C . VAL A 1 72 ? 2.404 13.458 8.950 1.00 90.94 72 VAL A C 1
ATOM 594 O O . VAL A 1 72 ? 2.530 13.969 10.057 1.00 90.94 72 VAL A O 1
ATOM 597 N N . PHE A 1 73 ? 3.422 12.863 8.322 1.00 88.19 73 PHE A N 1
ATOM 598 C CA . PHE A 1 73 ? 4.731 12.655 8.955 1.00 88.19 73 PHE A CA 1
ATOM 599 C C . PHE A 1 73 ? 5.567 13.930 9.124 1.00 88.19 73 PHE A C 1
ATOM 601 O O . PHE A 1 73 ? 6.441 13.987 9.985 1.00 88.19 73 PHE A O 1
ATOM 608 N N . LYS A 1 74 ? 5.339 14.960 8.301 1.00 91.81 74 LYS A N 1
ATOM 609 C CA . LYS A 1 74 ? 6.033 16.254 8.427 1.00 91.81 74 LYS A CA 1
ATOM 610 C C . LYS A 1 74 ? 5.407 17.167 9.475 1.00 91.81 74 LYS A C 1
ATOM 612 O O . LYS A 1 74 ? 6.046 18.141 9.877 1.00 91.81 74 LYS A O 1
ATOM 617 N N . ASN A 1 75 ? 4.174 16.894 9.890 1.00 92.25 75 ASN A N 1
ATOM 618 C CA . ASN A 1 75 ? 3.494 17.710 10.877 1.00 92.25 75 ASN A CA 1
ATOM 619 C C . ASN A 1 75 ? 4.113 17.477 12.265 1.00 92.25 75 ASN A C 1
ATOM 621 O O . ASN A 1 75 ? 4.111 16.365 12.780 1.00 92.25 75 ASN A O 1
ATOM 625 N N . LYS A 1 76 ? 4.653 18.544 12.862 1.00 92.25 76 LYS A N 1
ATOM 626 C CA . LYS A 1 76 ? 5.251 18.521 14.208 1.00 92.25 76 LYS A CA 1
ATOM 627 C C . LYS A 1 76 ? 4.310 19.036 15.299 1.00 92.25 76 LYS A C 1
ATOM 629 O O . LYS A 1 76 ? 4.657 18.980 16.472 1.00 92.25 76 LYS A O 1
ATOM 634 N N . SER A 1 77 ? 3.153 19.579 14.924 1.00 91.06 77 SER A N 1
ATOM 635 C CA . SER A 1 77 ? 2.220 20.237 15.843 1.00 91.06 77 SER A CA 1
ATOM 636 C C . SER A 1 77 ? 1.309 19.258 16.581 1.00 91.06 77 SER A C 1
ATOM 638 O O . SER A 1 77 ? 0.701 19.620 17.583 1.00 91.06 77 SER A O 1
ATOM 640 N N . THR A 1 78 ? 1.162 18.032 16.087 1.00 92.88 78 THR A N 1
ATOM 641 C CA . THR A 1 78 ? 0.280 17.010 16.662 1.00 92.88 78 THR A CA 1
ATOM 642 C C . THR A 1 78 ? 0.941 15.647 16.530 1.00 92.88 78 THR A C 1
ATOM 644 O O . THR A 1 78 ? 1.746 15.437 15.626 1.00 92.88 78 THR A O 1
ATOM 647 N N . ASP A 1 79 ? 0.604 14.721 17.428 1.00 93.06 79 ASP A N 1
ATOM 648 C CA . ASP A 1 79 ? 1.067 13.340 17.338 1.00 93.06 79 ASP A CA 1
ATOM 649 C C . ASP A 1 79 ? 0.679 12.729 15.979 1.00 93.06 79 ASP A C 1
ATOM 651 O O . ASP A 1 79 ? -0.475 12.788 15.539 1.00 93.06 79 ASP A O 1
ATOM 655 N N . THR A 1 80 ? 1.669 12.121 15.330 1.00 91.31 80 THR A N 1
ATOM 656 C CA . THR A 1 80 ? 1.537 11.438 14.041 1.00 91.31 80 THR A CA 1
ATOM 657 C C . THR A 1 80 ? 0.423 10.394 14.070 1.00 91.31 80 THR A C 1
ATOM 659 O O . THR A 1 80 ? -0.329 10.279 13.104 1.00 91.31 80 THR A O 1
ATOM 662 N N . ASN A 1 81 ? 0.269 9.664 15.178 1.00 91.75 81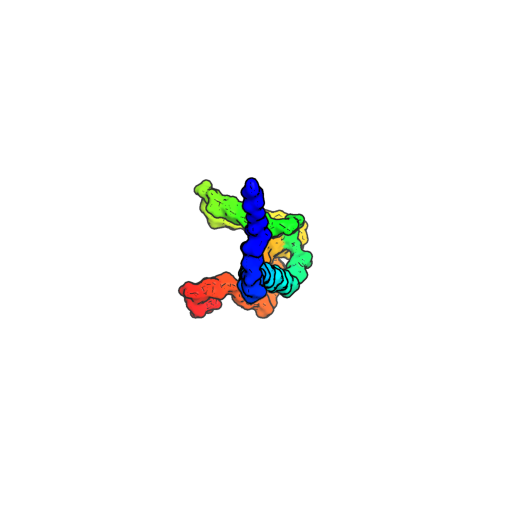 ASN A N 1
ATOM 663 C CA . ASN A 1 81 ? -0.762 8.634 15.314 1.00 91.75 81 ASN A CA 1
ATOM 664 C C . ASN A 1 81 ? -2.164 9.244 15.253 1.00 91.75 81 ASN A C 1
ATOM 666 O O . ASN A 1 81 ? -3.041 8.736 14.556 1.00 91.75 81 ASN A O 1
ATOM 670 N N . VAL A 1 82 ? -2.366 10.372 15.938 1.00 93.31 82 VAL A N 1
ATOM 671 C CA . VAL A 1 82 ? -3.646 11.089 15.941 1.00 93.31 82 VAL A CA 1
ATOM 672 C C . VAL A 1 82 ? -3.977 11.572 14.533 1.00 93.31 82 VAL A C 1
ATOM 674 O O . VAL A 1 82 ? -5.083 11.336 14.051 1.00 93.31 82 VAL A O 1
ATOM 677 N N . LEU A 1 83 ? -3.010 12.182 13.846 1.00 93.44 83 LEU A N 1
ATOM 678 C CA . LEU A 1 83 ? -3.181 12.652 12.470 1.00 93.44 83 LEU A CA 1
ATOM 679 C C . LEU A 1 83 ? -3.453 11.505 11.493 1.00 93.44 83 LEU A C 1
ATOM 681 O O . LEU A 1 83 ? -4.293 11.637 10.605 1.00 93.44 83 LEU A O 1
ATOM 685 N N . PHE A 1 84 ? -2.787 10.367 11.675 1.00 90.75 84 PHE A N 1
ATOM 686 C CA . PHE A 1 84 ? -3.011 9.173 10.872 1.00 90.75 84 PHE A CA 1
ATOM 687 C C . PHE A 1 84 ? -4.441 8.642 11.034 1.00 90.75 84 PHE A C 1
ATOM 689 O O . PHE A 1 84 ? -5.142 8.444 10.041 1.00 90.75 84 PHE A O 1
ATOM 696 N N . PHE A 1 85 ? -4.928 8.483 12.269 1.00 91.56 85 PHE A N 1
ATOM 697 C CA . PHE A 1 85 ? -6.306 8.039 12.505 1.00 91.56 85 PHE A CA 1
ATOM 698 C C . PHE A 1 85 ? -7.348 9.072 12.061 1.00 91.56 85 PHE A C 1
ATOM 700 O O . PHE A 1 85 ? -8.404 8.698 11.548 1.00 91.56 85 PHE A O 1
ATOM 707 N N . GLN A 1 86 ? -7.059 10.369 12.193 1.00 93.38 86 GLN A N 1
ATOM 708 C CA . GLN A 1 86 ? -7.911 11.432 11.655 1.00 93.38 86 GLN A CA 1
ATOM 709 C C . GLN A 1 86 ? -7.994 11.376 10.127 1.00 93.38 86 GLN A C 1
ATOM 711 O O . GLN A 1 86 ? -9.089 11.501 9.577 1.00 93.38 86 GLN A O 1
ATOM 716 N N . LEU A 1 87 ? -6.872 11.130 9.443 1.00 90.69 87 LEU A N 1
ATOM 717 C CA . LEU A 1 87 ? -6.839 10.930 7.997 1.00 90.69 87 LEU A CA 1
ATOM 718 C C . LEU A 1 87 ? -7.689 9.725 7.590 1.00 90.69 87 LEU A C 1
ATOM 720 O O . LEU A 1 87 ? -8.530 9.853 6.703 1.00 90.69 87 LEU A O 1
ATOM 724 N N . LEU A 1 88 ? -7.511 8.576 8.249 1.00 89.12 88 LEU A N 1
ATOM 725 C CA . LEU A 1 88 ? -8.309 7.379 7.973 1.00 89.12 88 LEU A CA 1
ATOM 726 C C . LEU A 1 88 ? -9.804 7.648 8.157 1.00 89.12 88 LEU A C 1
ATOM 728 O O . LEU A 1 88 ? -10.599 7.326 7.277 1.00 89.12 88 LEU A O 1
ATOM 732 N N . ARG A 1 89 ? -10.187 8.317 9.250 1.00 90.62 89 ARG A N 1
ATOM 733 C CA . ARG A 1 89 ? -11.577 8.724 9.491 1.00 90.62 89 ARG A CA 1
ATOM 734 C C . ARG A 1 89 ? -12.102 9.641 8.385 1.00 90.62 89 ARG A C 1
ATOM 736 O O . ARG A 1 89 ? -13.232 9.461 7.936 1.00 90.62 89 ARG A O 1
ATOM 743 N N . GLY A 1 90 ? -11.299 10.607 7.944 1.00 89.12 90 GLY A N 1
ATOM 744 C CA . GLY A 1 90 ? -11.642 11.500 6.838 1.00 89.12 90 GLY A CA 1
ATOM 745 C C . GLY A 1 90 ? -11.863 10.742 5.528 1.00 89.12 90 GLY A C 1
ATOM 746 O O . GLY A 1 90 ? -12.869 10.958 4.858 1.00 89.12 90 GLY A O 1
ATOM 747 N N . LEU A 1 91 ? -10.978 9.798 5.198 1.00 86.19 91 LEU A N 1
ATOM 748 C CA . LEU A 1 91 ? -11.098 8.957 4.005 1.00 86.19 91 LEU A CA 1
ATOM 749 C C . LEU A 1 91 ? -12.349 8.073 4.044 1.00 86.19 91 LEU A C 1
ATOM 751 O O . LEU A 1 91 ? -13.056 7.998 3.037 1.00 86.19 91 LEU A O 1
ATOM 755 N N . CYS A 1 92 ? -12.654 7.467 5.196 1.00 87.00 92 CYS A N 1
ATOM 756 C CA . CYS A 1 92 ? -13.889 6.708 5.390 1.00 87.00 92 CYS A CA 1
ATOM 757 C C . CYS A 1 92 ? -15.121 7.600 5.210 1.00 87.00 92 CYS A C 1
ATOM 759 O O . CYS A 1 92 ? -16.036 7.216 4.495 1.00 87.00 92 CYS A O 1
ATOM 761 N N . SER A 1 93 ? -15.126 8.810 5.780 1.00 86.19 93 SER A N 1
ATOM 762 C CA . SER A 1 93 ? -16.236 9.766 5.645 1.00 86.19 93 SER A CA 1
ATOM 763 C C . SER A 1 93 ? -16.501 10.157 4.184 1.00 86.19 93 SER A C 1
ATOM 765 O O . SER A 1 93 ? -17.646 10.172 3.737 1.00 86.19 93 SER A O 1
ATOM 767 N N . ILE A 1 94 ? -15.441 10.395 3.403 1.00 84.00 94 ILE A N 1
ATOM 768 C CA . ILE A 1 94 ? -15.550 10.711 1.969 1.00 84.00 94 ILE A CA 1
ATOM 769 C C . ILE A 1 94 ? -16.165 9.538 1.191 1.00 84.00 94 ILE A C 1
ATOM 771 O O . ILE A 1 94 ? -17.038 9.740 0.349 1.00 84.00 94 ILE A O 1
ATOM 775 N N . HIS A 1 95 ? -15.730 8.308 1.472 1.00 80.50 95 HIS A N 1
ATOM 776 C CA . HIS A 1 95 ? -16.177 7.119 0.737 1.00 80.50 95 HIS A CA 1
ATOM 777 C C . HIS A 1 95 ? -17.471 6.506 1.286 1.00 80.50 95 HIS A C 1
ATOM 779 O O . HIS A 1 95 ? -18.091 5.692 0.604 1.00 80.50 95 HIS A O 1
ATOM 785 N N . GLN A 1 96 ? -17.933 6.920 2.469 1.00 75.44 96 GLN A N 1
ATOM 786 C CA . GLN A 1 96 ? -19.213 6.493 3.040 1.00 75.44 96 GLN A CA 1
ATOM 787 C C . GLN A 1 96 ? -20.391 6.866 2.132 1.00 75.44 96 GLN A C 1
ATOM 789 O O . GLN A 1 96 ? -21.363 6.123 2.051 1.00 75.44 96 GLN A O 1
ATOM 794 N N . GLN A 1 97 ? -20.268 7.954 1.366 1.00 66.94 97 GLN A N 1
ATOM 795 C CA . GLN A 1 97 ? -21.274 8.375 0.386 1.00 66.94 97 GLN A CA 1
ATOM 796 C C . GLN A 1 97 ? -21.476 7.374 -0.767 1.00 66.94 97 GLN A C 1
ATOM 798 O O . GLN A 1 97 ? -22.485 7.439 -1.462 1.00 66.94 97 GLN A O 1
ATOM 803 N N . ILE A 1 98 ? -20.539 6.442 -0.978 1.00 69.50 98 ILE A N 1
ATOM 804 C CA . ILE A 1 98 ? -20.549 5.487 -2.097 1.00 69.50 98 ILE A CA 1
ATOM 805 C C . ILE A 1 98 ? -21.261 4.167 -1.709 1.00 69.50 98 ILE A C 1
ATOM 807 O O . ILE A 1 98 ? -21.374 3.265 -2.532 1.00 69.50 98 ILE A O 1
ATOM 811 N N . ASN A 1 99 ? -21.784 4.044 -0.477 1.00 66.25 99 ASN A N 1
ATOM 812 C CA . ASN A 1 99 ? -22.586 2.915 0.044 1.00 66.25 99 ASN A CA 1
ATOM 813 C C . ASN A 1 99 ? -21.967 1.504 -0.050 1.00 66.25 99 ASN A C 1
ATOM 815 O O . ASN A 1 99 ? -22.601 0.539 0.36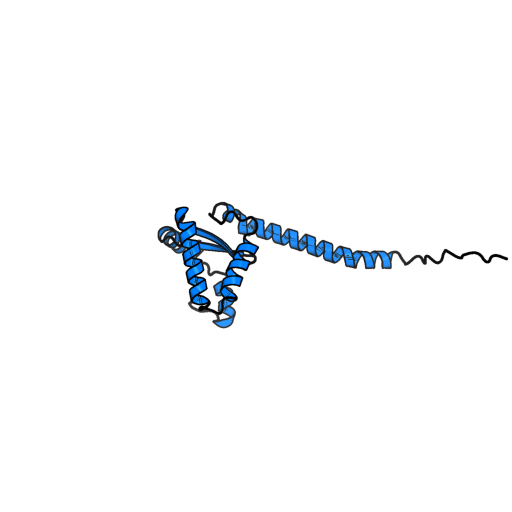5 1.00 66.25 99 ASN A O 1
ATOM 819 N N . LEU A 1 100 ? -20.735 1.354 -0.544 1.00 76.38 100 LEU A N 1
ATOM 820 C CA . LEU A 1 100 ? -20.067 0.052 -0.630 1.00 76.38 100 LEU A CA 1
ATOM 821 C C . LEU A 1 100 ? -19.319 -0.338 0.647 1.00 76.38 100 LEU A C 1
ATOM 823 O O . LEU A 1 100 ? -18.925 -1.490 0.781 1.00 76.38 100 LEU A O 1
ATOM 827 N N . GLY A 1 101 ? -19.050 0.608 1.554 1.00 84.88 101 GLY A N 1
ATOM 828 C CA . GLY A 1 101 ? -18.345 0.295 2.801 1.00 84.88 101 GLY A CA 1
ATOM 829 C C . GLY A 1 101 ? -16.868 -0.079 2.653 1.00 84.88 101 GLY A C 1
ATOM 830 O O . GLY A 1 101 ? -16.230 -0.521 3.613 1.00 84.88 101 GLY A O 1
ATOM 831 N N . LEU A 1 102 ? -16.344 0.070 1.439 1.00 88.25 102 LEU A N 1
ATOM 832 C CA . LEU A 1 102 ? -15.022 -0.337 0.999 1.00 88.25 102 LEU A CA 1
ATOM 833 C C . LEU A 1 102 ? -14.452 0.774 0.127 1.00 88.25 102 LEU A C 1
ATOM 835 O O . LEU A 1 102 ? -15.193 1.427 -0.601 1.00 88.25 102 LEU A O 1
ATOM 839 N N . PHE A 1 103 ? -13.144 0.969 0.172 1.00 87.75 103 PHE A N 1
ATOM 840 C CA . PHE A 1 103 ? -12.404 1.739 -0.823 1.00 87.75 103 PHE A CA 1
ATOM 841 C C . PHE A 1 103 ? -10.971 1.237 -0.871 1.00 87.75 103 PHE A C 1
ATOM 843 O O . PHE A 1 103 ? -10.529 0.532 0.032 1.00 87.75 103 PHE A O 1
ATOM 850 N N . TYR A 1 104 ? -10.220 1.600 -1.901 1.00 87.94 104 TYR A N 1
ATOM 851 C CA . TYR A 1 104 ? -8.795 1.301 -1.924 1.00 87.94 104 TYR A CA 1
ATOM 852 C C . TYR A 1 104 ? -7.963 2.524 -2.272 1.00 87.94 104 TYR A C 1
ATOM 854 O O . TYR A 1 104 ? -8.402 3.444 -2.971 1.00 87.94 104 TYR A O 1
ATOM 862 N N . PHE A 1 105 ? -6.721 2.501 -1.809 1.00 85.62 105 PHE A N 1
ATOM 863 C CA . PHE A 1 105 ? -5.703 3.456 -2.208 1.00 85.62 105 PHE A CA 1
ATOM 864 C C . PHE A 1 105 ? -4.344 2.779 -2.307 1.00 85.62 105 PHE A C 1
ATOM 866 O O . PHE A 1 105 ? -4.149 1.653 -1.862 1.00 85.62 105 PHE A O 1
ATOM 873 N N . TRP A 1 106 ? -3.392 3.464 -2.922 1.00 84.69 106 TRP A N 1
ATOM 874 C CA . TRP A 1 106 ? -2.059 2.925 -3.146 1.00 84.69 106 TRP A CA 1
ATOM 875 C C . TRP A 1 106 ? -1.107 3.304 -2.018 1.00 84.69 106 TRP A C 1
ATOM 877 O O . TRP A 1 106 ? -0.961 4.484 -1.712 1.00 84.69 106 TRP A O 1
ATOM 887 N N . THR A 1 107 ? -0.412 2.334 -1.434 1.00 80.56 107 THR A N 1
ATOM 888 C CA . THR A 1 107 ? 0.732 2.561 -0.545 1.00 80.56 107 THR A CA 1
ATOM 889 C C . THR A 1 107 ? 2.005 2.141 -1.276 1.00 80.56 107 THR A C 1
ATOM 891 O O . THR A 1 107 ? 2.351 0.964 -1.399 1.00 80.56 107 THR A O 1
ATOM 894 N N . GLY A 1 108 ? 2.693 3.127 -1.857 1.00 79.25 108 GLY A N 1
ATOM 895 C CA . GLY A 1 108 ? 3.817 2.861 -2.752 1.00 79.25 108 GLY A CA 1
ATOM 896 C C . GLY A 1 108 ? 3.383 1.996 -3.940 1.00 79.25 108 GLY A C 1
ATOM 897 O O . GLY A 1 108 ? 2.527 2.398 -4.723 1.00 79.25 108 GLY A O 1
ATOM 898 N N . LEU A 1 109 ? 3.967 0.802 -4.062 1.00 77.44 109 LEU A N 1
ATOM 899 C CA . LEU A 1 109 ? 3.696 -0.130 -5.162 1.00 77.44 109 LEU A CA 1
ATOM 900 C C . LEU A 1 109 ? 2.564 -1.122 -4.877 1.00 77.44 109 LEU A C 1
ATOM 902 O O . LEU A 1 109 ? 2.280 -1.944 -5.740 1.00 77.44 109 LEU A O 1
ATOM 906 N N . ARG A 1 110 ? 1.926 -1.097 -3.701 1.00 79.81 110 ARG A N 1
ATOM 907 C CA . ARG A 1 110 ? 0.856 -2.045 -3.355 1.00 79.81 110 ARG A CA 1
ATOM 908 C C . ARG A 1 110 ? -0.460 -1.316 -3.093 1.00 79.81 110 ARG A C 1
ATOM 910 O O . ARG A 1 110 ? -0.461 -0.315 -2.381 1.00 79.81 110 ARG A O 1
ATOM 917 N N . PRO A 1 111 ? -1.589 -1.790 -3.636 1.00 85.88 111 PRO A N 1
ATOM 918 C CA . PRO A 1 111 ? -2.883 -1.266 -3.247 1.00 85.88 111 PRO A CA 1
ATOM 919 C C . PRO A 1 111 ? -3.301 -1.843 -1.890 1.00 85.88 111 PRO A C 1
ATOM 921 O O . PRO A 1 111 ? -3.124 -3.031 -1.623 1.00 85.88 111 PRO A O 1
ATOM 924 N N . VAL A 1 112 ? -3.888 -1.000 -1.048 1.00 85.00 112 VAL A N 1
ATOM 925 C CA . VAL A 1 112 ? -4.489 -1.374 0.232 1.00 85.00 112 VAL A CA 1
ATOM 926 C C . VAL A 1 112 ? -5.979 -1.100 0.147 1.00 85.00 112 VAL A C 1
ATOM 928 O O . VAL A 1 112 ? -6.399 0.015 -0.169 1.00 85.00 112 VAL A O 1
ATOM 931 N N . VAL A 1 113 ? -6.773 -2.132 0.422 1.00 87.62 113 VAL A N 1
ATOM 932 C CA . VAL A 1 113 ? -8.231 -2.042 0.481 1.00 87.62 113 VAL A CA 1
ATOM 933 C C . VAL A 1 113 ? -8.635 -1.801 1.930 1.00 87.62 113 VAL A C 1
ATOM 935 O O . VAL A 1 113 ? -8.310 -2.589 2.814 1.00 87.62 113 VAL A O 1
ATOM 938 N N . PHE A 1 114 ? -9.342 -0.705 2.167 1.00 88.50 114 PHE A N 1
ATOM 939 C CA . PHE A 1 114 ? -9.934 -0.358 3.447 1.00 88.50 114 PHE A CA 1
ATOM 940 C C . PHE A 1 114 ? -11.396 -0.776 3.476 1.00 88.50 114 PHE A C 1
ATOM 942 O O . PHE A 1 114 ? -12.185 -0.381 2.621 1.00 88.50 114 PHE A O 1
ATOM 949 N N . CYS A 1 115 ? -11.746 -1.548 4.499 1.00 89.50 115 CYS A N 1
ATOM 950 C CA . CYS A 1 115 ? -13.109 -1.927 4.830 1.00 89.50 115 CYS A CA 1
ATOM 951 C C . CYS A 1 115 ? -13.529 -1.189 6.096 1.00 89.50 115 CYS A C 1
ATOM 953 O O . CYS A 1 115 ? -12.841 -1.274 7.111 1.00 89.50 115 CYS A O 1
ATOM 955 N N . PHE A 1 116 ? -14.648 -0.474 6.038 1.00 89.12 116 PHE A N 1
ATOM 956 C CA . PHE A 1 116 ? -15.154 0.314 7.163 1.00 89.12 116 PHE A CA 1
ATOM 957 C C . PHE A 1 116 ? -16.642 0.076 7.459 1.00 89.12 116 PHE A C 1
ATOM 959 O O . PHE A 1 116 ? -17.138 0.594 8.456 1.00 89.12 116 PHE A O 1
ATOM 966 N N . SER A 1 117 ? -17.346 -0.715 6.640 1.00 89.38 117 SER A N 1
ATOM 967 C CA . SER A 1 117 ? -18.720 -1.148 6.929 1.00 89.38 117 SER A CA 1
ATOM 968 C C . SER A 1 117 ? -18.733 -2.496 7.648 1.00 89.38 117 SER A C 1
ATOM 970 O O . SER A 1 117 ? -17.973 -3.390 7.254 1.00 89.38 117 SER A O 1
ATOM 972 N N . PRO A 1 118 ? -19.589 -2.673 8.668 1.00 89.62 118 PRO A N 1
ATOM 973 C CA . PRO A 1 118 ? -19.641 -3.911 9.439 1.00 89.62 118 PRO A CA 1
ATOM 974 C C . PRO A 1 118 ? -20.029 -5.128 8.585 1.00 89.62 118 PRO A C 1
ATOM 976 O O . PRO A 1 118 ? -19.440 -6.192 8.750 1.00 89.62 118 PRO A O 1
ATOM 979 N N . GLU A 1 119 ? -20.931 -4.970 7.615 1.00 88.94 119 GLU A N 1
ATOM 980 C CA . GLU A 1 119 ? -21.393 -6.048 6.727 1.00 88.94 119 GLU A CA 1
ATOM 981 C C . GLU A 1 119 ? -20.255 -6.566 5.840 1.00 88.94 119 GLU A C 1
ATOM 983 O O . GLU A 1 119 ? -20.074 -7.772 5.663 1.00 88.94 119 GLU A O 1
ATOM 988 N N . CYS A 1 120 ? -19.441 -5.649 5.309 1.00 87.31 120 CYS A N 1
ATOM 989 C CA . CYS A 1 120 ? -18.266 -6.004 4.516 1.00 87.31 120 CYS A CA 1
ATOM 990 C C . CYS A 1 120 ? -17.205 -6.690 5.379 1.00 87.31 120 CYS A C 1
ATOM 992 O O . CYS A 1 120 ? -16.590 -7.663 4.946 1.00 87.31 120 CYS A O 1
ATOM 994 N N . PHE A 1 121 ? -17.014 -6.215 6.610 1.00 88.75 121 PHE A N 1
ATOM 995 C CA . PHE A 1 121 ? -16.050 -6.795 7.536 1.00 88.75 121 PHE A CA 1
ATOM 996 C C . PHE A 1 121 ? -16.427 -8.236 7.904 1.00 88.75 121 PHE A C 1
ATOM 998 O O . PHE A 1 121 ? -15.583 -9.130 7.862 1.00 88.75 121 PHE A O 1
ATOM 1005 N N . GLU A 1 122 ? -17.710 -8.484 8.172 1.00 90.50 122 GLU A N 1
ATOM 1006 C CA . GLU A 1 122 ? -18.242 -9.819 8.440 1.00 90.50 122 GLU A CA 1
ATOM 1007 C C . GLU A 1 122 ? -18.068 -10.755 7.235 1.00 90.50 122 GLU A C 1
ATOM 1009 O O . GLU A 1 122 ? -17.596 -11.883 7.391 1.00 90.50 122 GLU A O 1
ATOM 1014 N N . ALA A 1 123 ? -18.384 -10.287 6.024 1.00 88.25 123 ALA A N 1
ATOM 1015 C CA . ALA A 1 123 ? -18.197 -11.067 4.802 1.00 88.25 123 ALA A CA 1
ATOM 1016 C C . ALA A 1 123 ? -16.719 -11.418 4.548 1.00 88.25 123 ALA A C 1
ATOM 1018 O O . ALA A 1 123 ? -16.405 -12.542 4.149 1.00 88.25 123 ALA A O 1
ATOM 1019 N N . ILE A 1 124 ? -15.801 -10.480 4.810 1.00 87.62 124 ILE A N 1
ATOM 1020 C CA . ILE A 1 124 ? -14.359 -10.702 4.657 1.00 87.62 124 ILE A CA 1
ATOM 1021 C C . ILE A 1 124 ? -13.867 -11.733 5.673 1.00 87.62 124 ILE A C 1
ATOM 1023 O O . ILE A 1 124 ? -13.203 -12.684 5.269 1.00 87.62 124 ILE A O 1
ATOM 1027 N N . LEU A 1 125 ? -14.210 -11.581 6.956 1.00 88.81 125 LEU A N 1
ATOM 1028 C CA . LEU A 1 125 ? -13.734 -12.471 8.021 1.00 88.81 125 LEU A CA 1
ATOM 1029 C C . LEU A 1 125 ? -14.318 -13.884 7.946 1.00 88.81 125 LEU A C 1
ATOM 1031 O O . LEU A 1 125 ? -13.639 -14.840 8.314 1.00 88.81 125 LEU A O 1
ATOM 1035 N N . LYS A 1 126 ? -15.552 -14.038 7.453 1.00 90.25 126 LYS A N 1
ATOM 1036 C CA . LYS A 1 126 ? -16.167 -15.359 7.244 1.00 90.25 126 LYS A CA 1
ATOM 1037 C C . LYS A 1 126 ? -15.528 -16.144 6.100 1.00 90.25 126 LYS A C 1
ATOM 1039 O O . LYS A 1 126 ? -15.674 -17.363 6.049 1.00 90.25 126 LYS A O 1
ATOM 1044 N N . SER A 1 127 ? -14.851 -15.472 5.170 1.00 86.62 127 SER A N 1
ATOM 1045 C CA . SER A 1 127 ? -14.241 -16.127 4.017 1.00 86.62 127 SER A CA 1
ATOM 1046 C C . SER A 1 127 ? -12.910 -16.792 4.400 1.00 86.62 127 SER A C 1
ATOM 1048 O O . SER A 1 127 ? -11.964 -16.087 4.764 1.00 86.62 127 SER A O 1
ATOM 1050 N N . PRO A 1 128 ? -12.765 -18.121 4.236 1.00 83.25 128 PRO A N 1
ATOM 1051 C CA . PRO A 1 128 ? -11.515 -18.828 4.537 1.00 83.25 128 PRO A CA 1
ATOM 1052 C C . PRO A 1 128 ? -10.356 -18.417 3.612 1.00 83.25 128 PRO A C 1
ATOM 1054 O O . PRO A 1 128 ? -9.186 -18.605 3.940 1.00 83.25 128 PRO A O 1
ATOM 1057 N N . ASN A 1 129 ? -10.658 -17.819 2.456 1.00 81.12 129 ASN A N 1
ATOM 1058 C CA . ASN A 1 129 ? -9.641 -17.327 1.526 1.00 81.12 129 ASN A CA 1
ATOM 1059 C C . ASN A 1 129 ? -8.999 -16.010 1.990 1.00 81.12 129 ASN A C 1
ATOM 1061 O O . ASN A 1 129 ? -7.860 -15.728 1.619 1.00 81.12 129 ASN A O 1
ATOM 1065 N N . ASN A 1 130 ? -9.706 -15.228 2.811 1.00 79.81 130 ASN A N 1
ATOM 1066 C CA . ASN A 1 130 ? -9.270 -13.907 3.273 1.00 79.81 130 ASN A CA 1
ATOM 1067 C C . ASN A 1 130 ? -8.562 -13.951 4.635 1.00 79.81 130 ASN A C 1
ATOM 1069 O O . ASN A 1 130 ? -8.080 -12.929 5.110 1.00 79.81 130 ASN A O 1
ATOM 1073 N N . THR A 1 131 ? -8.480 -15.125 5.265 1.00 77.00 131 THR A N 1
ATOM 1074 C CA . THR A 1 131 ? -7.845 -15.321 6.579 1.00 77.00 131 THR A CA 1
ATOM 1075 C C . THR A 1 131 ? -6.329 -15.520 6.490 1.00 77.00 131 THR A C 1
ATOM 1077 O O . THR A 1 131 ? -5.657 -15.675 7.509 1.00 77.00 131 THR A O 1
ATOM 1080 N N . LYS A 1 132 ? -5.764 -15.526 5.275 1.00 81.56 132 LYS A N 1
ATOM 1081 C CA . LYS A 1 132 ? -4.312 -15.575 5.082 1.00 81.56 132 LYS A CA 1
ATOM 1082 C C . LYS A 1 132 ? -3.683 -14.285 5.601 1.00 81.56 132 LYS A C 1
ATOM 1084 O O . LYS A 1 132 ? -4.128 -13.190 5.263 1.00 81.56 132 LYS A O 1
ATOM 1089 N N . LYS A 1 133 ? -2.628 -14.428 6.403 1.00 81.56 133 LYS A N 1
ATOM 1090 C CA . LYS A 1 133 ? -1.898 -13.295 6.973 1.00 81.56 133 LYS A CA 1
ATOM 1091 C C . LYS A 1 133 ? -1.333 -12.410 5.856 1.00 81.56 133 LYS A C 1
ATOM 1093 O O . LYS A 1 133 ? -0.770 -12.910 4.881 1.00 81.56 133 LYS A O 1
ATOM 1098 N N . SER A 1 134 ? -1.515 -11.096 5.994 1.00 82.44 134 SER A N 1
ATOM 1099 C CA . SER A 1 134 ? -0.955 -10.112 5.066 1.00 82.44 134 SER A CA 1
ATOM 1100 C C . SER A 1 134 ? 0.574 -10.075 5.162 1.00 82.44 134 SER A C 1
ATOM 1102 O O . SER A 1 134 ? 1.185 -10.614 6.086 1.00 82.44 134 SER A O 1
ATOM 1104 N N . PHE A 1 135 ? 1.200 -9.373 4.218 1.00 83.38 135 PHE A N 1
ATOM 1105 C CA . PHE A 1 135 ? 2.637 -9.106 4.252 1.00 83.38 135 PHE A CA 1
ATOM 1106 C C . PHE A 1 135 ? 3.104 -8.460 5.563 1.00 83.38 135 PHE A C 1
ATOM 1108 O O . PHE A 1 135 ? 4.227 -8.710 5.986 1.00 83.38 135 PHE A O 1
ATOM 1115 N N . ASP A 1 136 ? 2.256 -7.664 6.217 1.00 83.81 136 ASP A N 1
ATOM 1116 C CA . ASP A 1 136 ? 2.607 -6.976 7.464 1.00 83.81 136 ASP A CA 1
ATOM 1117 C C . ASP A 1 136 ? 2.971 -7.981 8.563 1.00 83.81 136 ASP A C 1
ATOM 1119 O O . ASP A 1 136 ? 3.922 -7.776 9.310 1.00 83.81 136 ASP A O 1
ATOM 1123 N N . TYR A 1 137 ? 2.292 -9.129 8.597 1.00 87.94 137 TYR A N 1
ATOM 1124 C CA . TYR A 1 137 ? 2.618 -10.224 9.508 1.00 87.94 137 TYR A CA 1
ATOM 1125 C C . TYR A 1 137 ? 3.917 -10.939 9.128 1.00 87.94 137 TYR A C 1
ATOM 1127 O O . TYR A 1 137 ? 4.681 -11.308 10.012 1.00 87.94 137 TYR A O 1
ATOM 1135 N N . THR A 1 138 ? 4.205 -11.099 7.831 1.00 86.69 138 THR A N 1
ATOM 1136 C CA . THR A 1 138 ? 5.500 -11.632 7.361 1.00 86.69 138 THR A CA 1
ATOM 1137 C C . THR A 1 138 ? 6.652 -10.693 7.708 1.00 86.69 138 THR A C 1
ATOM 1139 O O . THR A 1 138 ? 7.755 -11.129 8.008 1.00 86.69 138 THR A O 1
ATOM 1142 N N . PHE A 1 139 ? 6.407 -9.388 7.675 1.00 87.06 139 PHE A N 1
ATOM 1143 C CA . PHE A 1 139 ? 7.380 -8.398 8.103 1.00 87.06 139 PHE A CA 1
ATOM 1144 C C . PHE A 1 139 ? 7.591 -8.450 9.623 1.00 87.06 139 PHE A C 1
ATOM 1146 O O . PHE A 1 139 ? 8.729 -8.477 10.085 1.00 87.06 139 PHE A O 1
ATOM 1153 N N . LEU A 1 140 ? 6.508 -8.548 10.402 1.00 88.25 140 LEU A N 1
ATOM 1154 C CA . LEU A 1 140 ? 6.568 -8.670 11.861 1.00 88.25 140 LEU A CA 1
ATOM 1155 C C . LEU A 1 140 ? 7.182 -9.994 12.337 1.00 88.25 140 LEU A C 1
ATOM 1157 O O . LEU A 1 140 ? 7.803 -10.016 13.401 1.00 88.25 140 LEU A O 1
ATOM 1161 N N . SER A 1 141 ? 7.050 -11.086 11.577 1.00 88.81 141 SER A N 1
ATOM 1162 C CA . SER A 1 141 ? 7.603 -12.394 11.957 1.00 88.81 141 SER A CA 1
ATOM 1163 C C . SER A 1 141 ? 9.131 -12.392 12.023 1.00 88.81 141 SER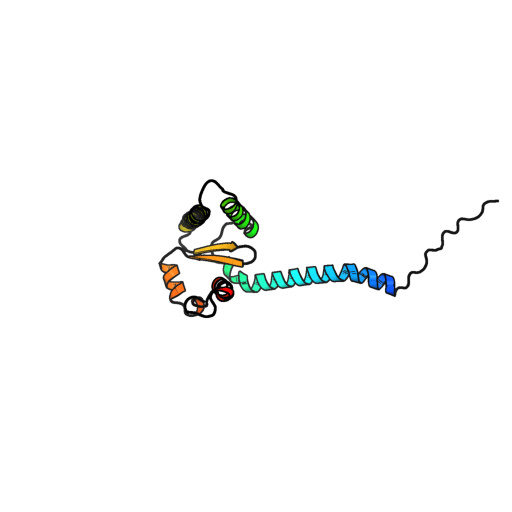 A C 1
ATOM 1165 O O . SER A 1 141 ? 9.706 -13.147 12.804 1.00 88.81 141 SER A O 1
ATOM 1167 N N . LEU A 1 142 ? 9.796 -11.479 11.304 1.00 88.88 142 LEU A N 1
ATOM 1168 C CA . LEU A 1 142 ? 11.243 -11.265 11.411 1.00 88.88 142 LEU A CA 1
ATOM 1169 C C . LEU A 1 142 ? 11.671 -10.827 12.820 1.00 88.88 142 LEU A C 1
ATOM 1171 O O . LEU A 1 142 ? 12.792 -11.117 13.236 1.00 88.88 142 LEU A O 1
ATOM 1175 N N . TRP A 1 143 ? 10.789 -10.148 13.558 1.00 91.50 143 TRP A N 1
ATOM 1176 C CA . TRP A 1 143 ? 11.061 -9.677 14.918 1.00 91.50 143 TRP A CA 1
ATOM 1177 C C . TRP A 1 143 ? 10.413 -10.546 15.990 1.00 91.50 143 TRP A C 1
ATOM 1179 O O . TRP A 1 143 ? 11.046 -10.848 16.999 1.00 91.50 143 TRP A O 1
ATOM 1189 N N . LEU A 1 144 ? 9.163 -10.960 15.780 1.00 90.88 144 LEU A N 1
ATOM 1190 C CA . LEU A 1 144 ? 8.369 -11.684 16.778 1.00 90.88 144 LEU A CA 1
ATOM 1191 C C . LEU A 1 144 ? 8.499 -13.210 16.674 1.00 90.88 144 LEU A C 1
ATOM 1193 O O . LEU A 1 144 ? 7.991 -13.911 17.547 1.00 90.88 144 LEU A O 1
ATOM 1197 N N . LYS A 1 145 ? 9.214 -13.715 15.655 1.00 86.94 145 LYS A N 1
ATOM 1198 C CA . LYS A 1 145 ? 9.290 -15.140 15.279 1.00 86.94 145 LYS A CA 1
ATOM 1199 C C . LYS A 1 145 ? 7.903 -15.710 14.957 1.00 86.94 145 LYS A C 1
ATOM 1201 O O . LYS A 1 145 ? 6.941 -14.961 14.839 1.00 86.94 145 LYS A O 1
ATOM 1206 N N . GLU A 1 146 ? 7.798 -17.015 14.727 1.00 85.56 146 GLU A N 1
ATOM 1207 C CA . GLU A 1 146 ? 6.505 -17.675 14.509 1.00 85.56 146 GLU A CA 1
ATOM 1208 C C . GLU A 1 146 ? 5.720 -17.736 15.824 1.00 85.56 146 GLU A C 1
ATOM 1210 O O . GLU A 1 146 ? 6.247 -18.159 16.857 1.00 85.56 146 GLU A O 1
ATOM 1215 N N . GLY A 1 147 ? 4.466 -17.287 15.802 1.00 83.38 147 GLY A N 1
ATOM 1216 C CA . GLY A 1 147 ? 3.647 -17.192 17.003 1.00 83.38 147 GLY A CA 1
ATOM 1217 C C . GLY A 1 147 ? 2.163 -17.009 16.706 1.00 83.38 147 GLY A C 1
ATOM 1218 O O . GLY A 1 147 ? 1.689 -17.149 15.584 1.00 83.38 147 GLY A O 1
ATOM 1219 N N . LEU A 1 148 ? 1.379 -16.687 17.739 1.00 85.38 148 LEU A N 1
ATOM 1220 C CA . LEU A 1 148 ? -0.067 -16.506 17.563 1.00 85.38 148 LEU A CA 1
ATOM 1221 C C . LEU A 1 148 ? -0.377 -15.351 16.595 1.00 85.38 148 LEU A C 1
ATOM 1223 O O . LEU A 1 148 ? -1.258 -15.454 15.744 1.00 85.38 148 LEU A O 1
ATOM 1227 N N . VAL A 1 149 ? 0.380 -14.260 16.715 1.00 80.75 149 VAL A N 1
ATOM 1228 C CA . VAL A 1 149 ? 0.210 -13.058 15.894 1.00 80.75 149 VAL A CA 1
ATOM 1229 C C . VAL A 1 149 ? 0.826 -13.264 14.508 1.00 80.75 149 VAL A C 1
ATOM 1231 O O . VAL A 1 149 ? 0.185 -12.964 13.508 1.00 80.75 149 VAL A O 1
ATOM 1234 N N . THR A 1 150 ? 2.012 -13.863 14.420 1.00 69.88 150 THR A N 1
ATOM 1235 C CA . THR A 1 150 ? 2.887 -13.944 13.231 1.00 69.88 150 THR A CA 1
ATOM 1236 C C . THR A 1 150 ? 2.953 -15.325 12.617 1.00 69.88 150 THR A C 1
ATOM 1238 O O . THR A 1 150 ? 2.559 -15.430 11.436 1.00 69.88 150 THR A O 1
#

Sequence (150 aa):
MFGWVTEFDVEREPLLVRLGSLWLVLLPLVIMVVLTLVQWLWWKYNVWNLSSLPTSKCNYHVLMTSTVLSSVFKNKSTDTNVLFFQLLRGLCSIHQQINLGLFYFWTGLRPVVFCFSPECFEAILKSPNNTKKSFDYTFLSLWLKEGLVT